Protein AF-A0AAV4RIP7-F1 (afdb_monomer)

Secondary structure (DSSP, 8-state):
--SHHHHHHTTSSSHHHHHHHTTTTS--PPPSSSTT-S--PPPP-PPPPGGGGTTPPPHHHHHHHHHHHHHH---HHHHHHHHHHHTT-HHHHHHHHHHHH-SHHHHHHHHHHHHHHHHHHHHHHHHHHHHT-

Structure (mmCIF, N/CA/C/O backbone):
data_AF-A0AAV4RIP7-F1
#
_entry.id   AF-A0AAV4RIP7-F1
#
loop_
_atom_site.group_PDB
_atom_site.id
_atom_site.type_symbol
_atom_site.label_atom_id
_atom_site.label_alt_id
_atom_site.label_comp_id
_atom_site.label_asym_id
_atom_site.label_entity_id
_atom_site.label_seq_id
_atom_site.pdbx_PDB_ins_code
_atom_site.Cartn_x
_atom_site.Cartn_y
_atom_site.Cartn_z
_atom_site.occupancy
_atom_site.B_iso_or_equiv
_atom_site.auth_seq_id
_atom_site.auth_comp_id
_atom_site.auth_asym_id
_atom_site.auth_atom_id
_atom_site.pdbx_PDB_model_num
ATOM 1 N N . MET A 1 1 ? 17.704 31.500 16.162 1.00 48.81 1 MET A N 1
ATOM 2 C CA . MET A 1 1 ? 16.955 30.679 15.182 1.00 48.81 1 MET A CA 1
ATOM 3 C C . MET A 1 1 ? 17.357 30.952 13.719 1.00 48.81 1 MET A C 1
ATOM 5 O O . MET A 1 1 ? 16.549 30.688 12.844 1.00 48.81 1 MET A O 1
ATOM 9 N N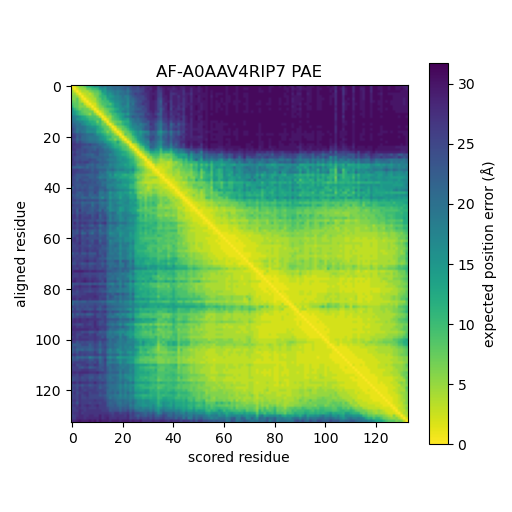 . PHE A 1 2 ? 18.572 31.442 13.405 1.00 42.12 2 PHE A N 1
ATOM 10 C CA . PHE A 1 2 ? 18.804 32.030 12.068 1.00 42.12 2 PHE A CA 1
ATOM 11 C C . PHE A 1 2 ? 20.186 31.817 11.417 1.00 42.12 2 PHE A C 1
ATOM 13 O O . PHE A 1 2 ? 20.537 32.547 10.501 1.00 42.12 2 PHE A O 1
ATOM 20 N N . THR A 1 3 ? 20.972 30.815 11.827 1.00 45.19 3 THR A N 1
ATOM 21 C CA . THR A 1 3 ? 22.328 30.611 11.259 1.00 45.19 3 THR A CA 1
ATOM 22 C C . THR A 1 3 ? 22.616 29.212 10.712 1.00 45.19 3 THR A C 1
ATOM 24 O O . THR A 1 3 ? 23.643 29.017 10.073 1.00 45.19 3 THR A O 1
ATOM 27 N N . PHE A 1 4 ? 21.715 28.234 10.865 1.00 40.59 4 PHE A N 1
ATOM 28 C CA . PHE A 1 4 ? 22.012 26.849 10.455 1.00 40.59 4 PHE A CA 1
ATOM 29 C C . PHE A 1 4 ? 21.519 26.470 9.046 1.00 40.59 4 PHE A C 1
ATOM 31 O O . PHE A 1 4 ? 22.024 25.523 8.449 1.00 40.59 4 PHE A O 1
ATOM 38 N N . VAL A 1 5 ? 20.572 27.226 8.476 1.00 48.50 5 VAL A N 1
ATOM 39 C CA . VAL A 1 5 ? 20.013 26.946 7.137 1.00 48.50 5 VAL A CA 1
ATOM 40 C C . VAL A 1 5 ? 20.955 27.410 6.016 1.00 48.50 5 VAL A C 1
ATOM 42 O O . VAL A 1 5 ? 21.042 26.758 4.978 1.00 48.50 5 VAL A O 1
ATOM 45 N N . VAL A 1 6 ? 21.738 28.471 6.237 1.00 44.03 6 VAL A N 1
ATOM 46 C CA . VAL A 1 6 ? 22.629 29.035 5.203 1.00 44.03 6 VAL A CA 1
ATOM 47 C C . VAL A 1 6 ? 23.863 28.150 4.960 1.00 44.03 6 VAL A C 1
ATOM 49 O O . VAL A 1 6 ? 24.274 27.966 3.817 1.00 44.03 6 VAL A O 1
ATOM 52 N N . VAL A 1 7 ? 24.406 27.497 5.996 1.00 47.44 7 VAL A N 1
ATOM 53 C CA . VAL A 1 7 ? 25.622 26.664 5.859 1.00 47.44 7 VAL A CA 1
ATOM 54 C C . VAL A 1 7 ? 25.344 25.313 5.182 1.00 47.44 7 VAL A C 1
ATOM 56 O O . VAL A 1 7 ? 26.236 24.752 4.546 1.00 47.44 7 VAL A O 1
ATOM 59 N N . MET A 1 8 ? 24.115 24.786 5.258 1.00 39.84 8 MET A N 1
ATOM 60 C CA . MET A 1 8 ? 23.775 23.508 4.616 1.00 39.84 8 MET A CA 1
ATOM 61 C C . MET A 1 8 ? 23.386 23.675 3.140 1.00 39.84 8 MET A C 1
ATOM 63 O O . MET A 1 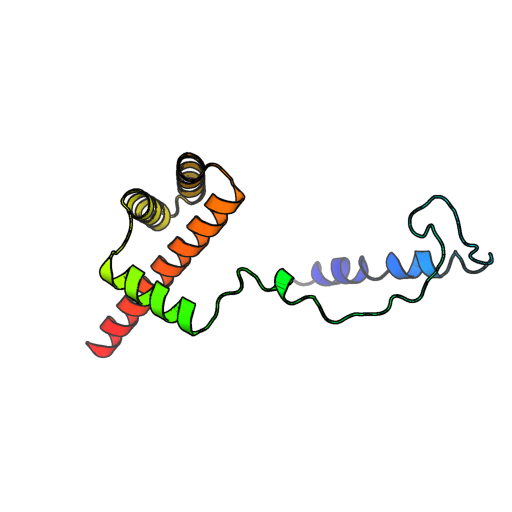8 ? 23.723 22.817 2.328 1.00 39.84 8 MET A O 1
ATOM 67 N N . VAL A 1 9 ? 22.767 24.802 2.766 1.00 42.44 9 VAL A N 1
ATOM 68 C CA . VAL A 1 9 ? 22.434 25.096 1.358 1.00 42.44 9 VAL 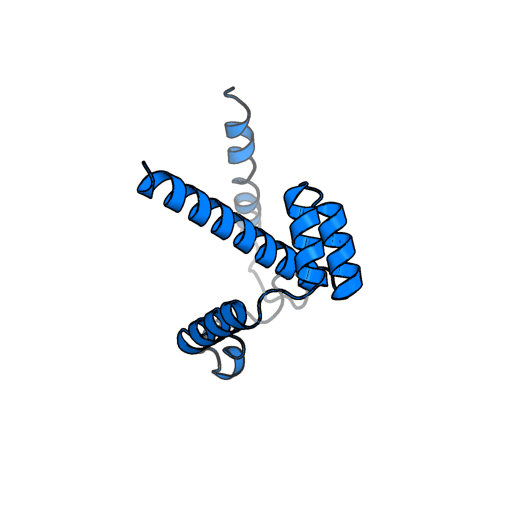A CA 1
ATOM 69 C C . VAL A 1 9 ? 23.674 25.511 0.551 1.00 42.44 9 VAL A C 1
ATOM 71 O O . VAL A 1 9 ? 23.739 25.230 -0.643 1.00 42.44 9 VAL A O 1
ATOM 74 N N . MET A 1 10 ? 24.713 26.065 1.190 1.00 35.09 10 MET A N 1
ATOM 75 C CA . MET A 1 10 ? 25.986 26.371 0.515 1.00 35.09 10 MET A CA 1
ATOM 76 C C . MET A 1 10 ? 26.985 25.204 0.441 1.00 35.09 10 MET A C 1
ATOM 78 O O . MET A 1 10 ? 27.973 25.315 -0.279 1.00 35.09 10 MET A O 1
ATOM 82 N N . ARG A 1 11 ? 26.751 24.070 1.122 1.00 39.06 11 ARG A N 1
ATOM 83 C CA . ARG A 1 11 ? 27.663 22.907 1.055 1.00 39.06 11 ARG A CA 1
ATOM 84 C C . ARG A 1 11 ? 27.307 21.866 -0.006 1.00 39.06 11 ARG A C 1
ATOM 86 O O . ARG A 1 11 ? 28.181 21.111 -0.398 1.00 39.06 11 ARG A O 1
ATOM 93 N N . THR A 1 12 ? 26.082 21.842 -0.534 1.00 38.84 12 THR A N 1
ATOM 94 C CA . THR A 1 12 ? 25.686 20.880 -1.589 1.00 38.84 12 THR A CA 1
ATOM 95 C C . THR A 1 12 ? 25.670 21.461 -3.001 1.00 38.84 12 THR A C 1
ATOM 97 O O . THR A 1 12 ? 25.268 20.768 -3.935 1.00 38.84 12 THR A O 1
ATOM 100 N N . PHE A 1 13 ? 26.083 22.717 -3.174 1.00 39.97 13 PHE A N 1
ATOM 101 C CA . PHE A 1 13 ? 26.164 23.339 -4.497 1.00 39.97 13 PHE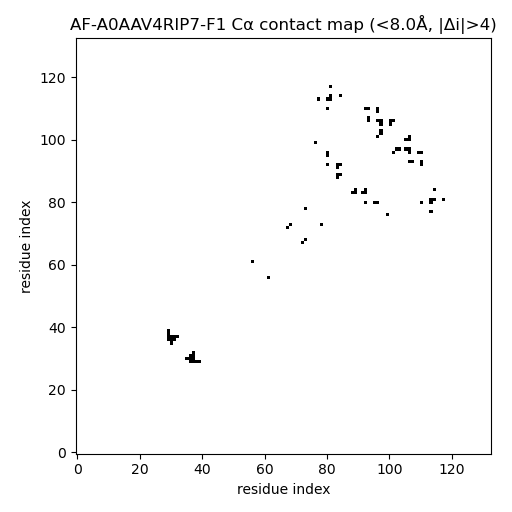 A CA 1
ATOM 102 C C . PHE A 1 13 ? 27.563 23.258 -5.123 1.00 39.97 13 PHE A C 1
ATOM 104 O O . PHE A 1 13 ? 27.688 23.463 -6.325 1.00 39.97 13 PHE A O 1
ATOM 111 N N . ASN A 1 14 ? 28.603 22.917 -4.348 1.00 44.66 14 ASN A N 1
ATOM 112 C CA . ASN A 1 14 ? 29.987 23.051 -4.812 1.00 44.66 14 ASN A CA 1
ATOM 113 C C . ASN A 1 14 ? 30.693 21.732 -5.190 1.00 44.66 14 ASN A C 1
ATOM 115 O O . ASN A 1 14 ? 31.668 21.767 -5.925 1.00 44.66 14 ASN A O 1
ATOM 119 N N . ASP A 1 15 ? 30.186 20.555 -4.809 1.00 41.19 15 ASP A N 1
ATOM 120 C CA . ASP A 1 15 ? 30.885 19.298 -5.151 1.00 41.19 15 ASP A CA 1
ATOM 121 C C . ASP A 1 15 ? 30.597 18.800 -6.578 1.00 41.19 15 ASP A C 1
ATOM 123 O O . ASP A 1 15 ? 31.429 18.129 -7.187 1.00 41.19 15 ASP A O 1
ATOM 127 N N . LYS A 1 16 ? 29.435 19.148 -7.151 1.00 44.53 16 LYS A N 1
ATOM 128 C CA . LYS A 1 16 ? 29.099 18.793 -8.545 1.00 44.53 16 LYS A CA 1
ATOM 129 C C . LYS A 1 16 ? 29.726 19.741 -9.564 1.00 44.53 16 LYS A C 1
ATOM 131 O O . LYS A 1 16 ? 29.962 19.327 -10.687 1.00 44.53 16 LYS A O 1
ATOM 136 N N . GLY A 1 17 ? 30.008 20.983 -9.168 1.00 37.16 17 GLY A N 1
ATOM 137 C CA . GLY A 1 17 ? 30.662 21.962 -10.034 1.00 37.16 17 GLY A CA 1
ATOM 138 C C . GLY A 1 17 ? 32.160 21.711 -10.184 1.00 37.16 17 GLY A C 1
ATOM 139 O O . GLY A 1 17 ? 32.709 21.955 -11.245 1.00 37.16 17 GLY A O 1
ATOM 140 N N . ILE A 1 18 ? 32.833 21.175 -9.161 1.00 41.84 18 ILE A N 1
ATOM 141 C CA . ILE A 1 18 ? 34.298 21.035 -9.189 1.00 41.84 18 ILE A CA 1
ATOM 142 C C . ILE A 1 18 ? 34.756 19.815 -10.012 1.00 41.84 18 ILE A C 1
ATOM 144 O O . ILE A 1 18 ? 35.817 19.872 -10.636 1.00 41.84 18 ILE A O 1
ATOM 148 N N . GLN A 1 19 ? 33.960 18.738 -10.093 1.00 42.53 19 GLN A N 1
ATOM 149 C CA . GLN A 1 19 ? 34.330 17.564 -10.904 1.00 42.53 19 GLN A CA 1
ATOM 150 C C . GLN A 1 19 ? 34.210 17.795 -12.416 1.00 42.53 19 GLN A C 1
ATOM 152 O O . GLN A 1 19 ? 34.943 17.162 -13.172 1.00 42.53 19 GLN A O 1
ATOM 157 N N . ASP A 1 20 ? 33.359 18.723 -12.860 1.00 42.84 20 ASP A N 1
ATOM 158 C CA . ASP A 1 20 ? 33.179 19.005 -14.289 1.00 42.84 20 ASP A CA 1
ATOM 159 C C . ASP A 1 20 ? 34.219 20.005 -14.838 1.00 42.84 20 ASP A C 1
ATOM 161 O O . ASP A 1 20 ? 34.470 20.028 -16.042 1.00 42.84 20 ASP A O 1
ATOM 165 N N . ILE A 1 21 ? 34.877 20.800 -13.978 1.00 42.91 21 ILE A N 1
ATOM 166 C CA . ILE A 1 21 ? 35.819 21.855 -14.409 1.00 42.91 21 ILE A CA 1
ATOM 167 C C . ILE A 1 21 ? 37.275 21.342 -14.482 1.00 42.91 21 ILE A C 1
ATOM 169 O O . ILE A 1 21 ? 38.033 21.767 -15.352 1.00 42.91 21 ILE A O 1
ATOM 173 N N . TYR A 1 22 ? 37.673 20.368 -13.652 1.00 39.81 22 TYR A N 1
ATOM 174 C CA . TYR A 1 22 ? 39.040 19.801 -13.649 1.00 39.81 22 TYR A CA 1
ATOM 175 C C . TYR A 1 22 ? 39.247 18.584 -14.573 1.00 39.81 22 TYR A C 1
ATOM 177 O O . TYR A 1 22 ? 40.306 17.961 -14.551 1.00 39.81 22 TYR A O 1
ATOM 185 N N . VAL A 1 23 ? 38.275 18.260 -15.432 1.00 46.41 23 VAL A N 1
ATOM 186 C CA . VAL A 1 23 ? 38.435 17.283 -16.536 1.00 46.41 23 VAL A CA 1
ATOM 187 C C . VAL A 1 23 ? 38.488 18.012 -17.893 1.00 46.41 23 VAL A C 1
ATOM 189 O O . VAL A 1 23 ? 38.244 17.443 -18.951 1.00 46.41 23 VAL A O 1
ATOM 192 N N . GLY A 1 24 ? 38.838 19.302 -17.873 1.00 46.59 24 GLY A N 1
ATOM 193 C CA . GLY A 1 24 ? 38.928 20.181 -19.042 1.00 46.59 24 GLY A CA 1
ATOM 194 C C . GLY A 1 24 ? 40.235 20.122 -19.846 1.00 46.59 24 GLY A C 1
ATOM 195 O O . GLY A 1 24 ? 40.464 21.019 -20.648 1.00 46.59 24 GLY A O 1
ATOM 196 N N . MET A 1 25 ? 41.109 19.121 -19.661 1.00 46.84 25 MET A N 1
ATOM 197 C CA . MET A 1 25 ? 42.385 19.029 -20.410 1.00 46.84 25 MET A CA 1
ATOM 198 C C . MET A 1 25 ? 42.721 17.630 -20.961 1.00 46.84 25 MET A C 1
ATOM 200 O O . MET A 1 25 ? 43.863 17.373 -21.335 1.00 46.84 25 MET A O 1
ATOM 204 N N . ALA A 1 26 ? 41.746 16.722 -21.082 1.00 53.12 26 ALA A N 1
ATOM 205 C CA . ALA A 1 26 ? 41.942 15.467 -21.812 1.00 53.12 26 ALA A CA 1
ATOM 206 C C . ALA A 1 26 ? 40.688 15.067 -22.597 1.00 53.12 26 ALA A C 1
ATOM 208 O O . ALA A 1 26 ? 39.578 15.073 -22.068 1.00 53.12 26 ALA A O 1
ATOM 209 N N . VAL A 1 27 ? 40.874 14.677 -23.863 1.00 60.53 27 VAL A N 1
ATOM 210 C CA . VAL A 1 27 ? 39.819 14.092 -24.701 1.00 60.53 27 VAL A CA 1
ATOM 211 C C . VAL A 1 27 ? 39.231 12.889 -23.964 1.00 60.53 27 VAL A C 1
ATOM 213 O O . VAL A 1 27 ? 39.922 11.891 -23.756 1.00 60.53 27 VAL A O 1
ATOM 216 N N . TYR A 1 28 ? 37.962 12.973 -23.563 1.00 62.88 28 TYR A N 1
ATOM 217 C CA . TYR A 1 28 ? 37.263 11.862 -22.928 1.00 62.88 28 TYR A CA 1
ATOM 218 C C . TYR A 1 28 ? 37.111 10.722 -23.946 1.00 62.88 28 TYR A C 1
ATOM 220 O O . TYR A 1 28 ? 36.211 10.745 -24.788 1.00 62.88 28 TYR A O 1
ATOM 228 N N . LYS A 1 29 ? 38.005 9.732 -23.885 1.00 66.56 29 LYS A N 1
ATOM 229 C CA . LYS A 1 29 ? 37.943 8.523 -24.714 1.00 66.56 29 LYS A CA 1
ATOM 230 C C . LYS A 1 29 ? 37.012 7.490 -24.087 1.00 66.56 29 LYS A C 1
ATOM 232 O O . LYS A 1 29 ? 36.764 7.500 -22.883 1.00 66.56 29 LYS A O 1
ATOM 237 N N . GLU A 1 30 ? 36.478 6.599 -24.913 1.00 75.81 30 GLU A N 1
ATOM 238 C CA . GLU A 1 30 ? 35.706 5.459 -24.427 1.00 75.81 30 GLU A CA 1
ATOM 239 C C . GLU A 1 30 ? 36.632 4.528 -23.645 1.00 75.81 30 GLU A C 1
ATOM 241 O O . GLU A 1 30 ? 37.616 4.014 -24.172 1.00 75.81 30 GLU A O 1
ATOM 246 N N . ILE A 1 31 ? 36.341 4.365 -22.359 1.00 82.56 31 ILE A N 1
ATOM 247 C CA . ILE A 1 31 ? 37.132 3.551 -21.438 1.00 82.56 31 ILE A CA 1
ATOM 248 C C . ILE A 1 31 ? 36.432 2.211 -21.205 1.00 82.56 31 ILE A C 1
ATOM 250 O O . ILE A 1 31 ? 35.209 2.148 -21.071 1.00 82.56 31 ILE A O 1
ATOM 254 N N . CYS A 1 32 ? 37.196 1.120 -21.135 1.00 76.12 32 CYS A N 1
ATOM 255 C CA . CYS A 1 32 ? 36.649 -0.219 -20.877 1.00 76.12 32 CYS A CA 1
ATOM 256 C C . CYS A 1 32 ? 36.289 -0.438 -19.395 1.00 76.12 32 CYS A C 1
ATOM 258 O O . CYS A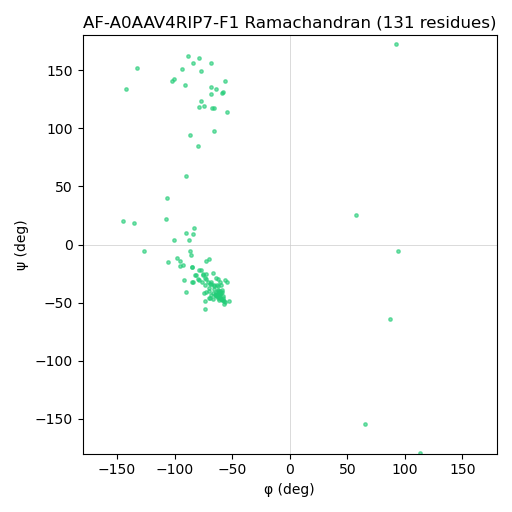 1 32 ? 35.463 -1.289 -19.063 1.00 76.12 32 CYS A O 1
ATOM 260 N N . VAL A 1 33 ? 36.882 0.344 -18.488 1.00 83.50 33 VAL A N 1
ATOM 261 C CA . VAL A 1 33 ? 36.720 0.243 -17.0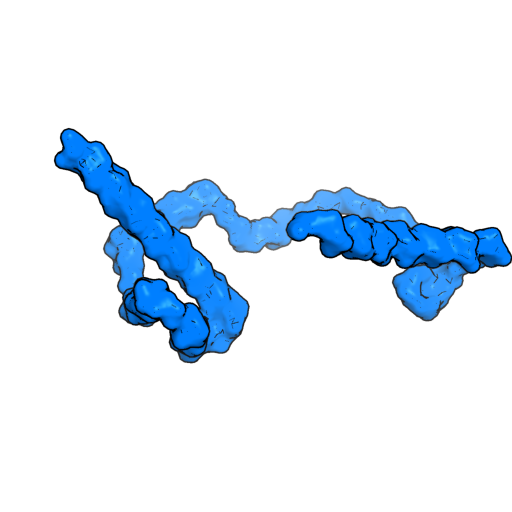29 1.00 83.50 33 VAL A CA 1
ATOM 262 C C . VAL A 1 33 ? 36.457 1.624 -16.417 1.00 83.50 33 VAL A C 1
ATOM 264 O O . VAL A 1 33 ? 36.863 2.630 -16.983 1.00 83.50 33 VAL A O 1
ATOM 267 N N . GLY A 1 34 ? 35.749 1.685 -15.282 1.00 85.31 34 GLY A N 1
ATOM 268 C CA . GLY A 1 34 ? 35.315 2.938 -14.639 1.00 85.31 34 GLY A CA 1
ATOM 269 C C . GLY A 1 34 ? 33.795 3.158 -14.653 1.00 85.31 34 GLY A C 1
ATOM 270 O O . GLY A 1 34 ? 33.037 2.310 -15.122 1.00 85.31 34 GLY A O 1
ATOM 271 N N . LEU A 1 35 ? 33.332 4.281 -14.093 1.00 85.50 35 LEU A N 1
ATOM 272 C CA . LEU A 1 35 ? 31.897 4.588 -13.942 1.00 85.50 35 LEU A CA 1
ATOM 273 C C . LEU A 1 35 ? 31.211 4.894 -15.281 1.00 85.50 35 LEU A C 1
ATOM 275 O O . LEU A 1 35 ? 30.079 4.479 -15.515 1.00 85.50 35 LEU A O 1
ATOM 279 N N . HIS A 1 36 ? 31.914 5.585 -16.171 1.00 82.81 36 HIS A N 1
ATOM 280 C CA . HIS A 1 36 ? 31.421 6.018 -17.480 1.00 82.81 36 HIS A CA 1
ATOM 281 C C . HIS A 1 36 ? 32.046 5.187 -18.611 1.00 82.81 36 HIS A C 1
ATOM 283 O O . HIS A 1 36 ? 32.437 5.694 -19.658 1.00 82.81 36 HIS A O 1
ATOM 289 N N . LYS A 1 37 ? 32.164 3.884 -18.357 1.00 84.75 37 LYS A N 1
ATOM 290 C CA . LYS A 1 37 ? 32.723 2.917 -19.296 1.00 84.75 37 LYS A CA 1
ATOM 291 C C . LYS A 1 37 ? 31.740 2.508 -20.389 1.00 84.75 37 LYS A C 1
ATOM 293 O O . LYS A 1 37 ? 30.523 2.568 -20.206 1.00 84.75 37 LYS A O 1
ATOM 298 N N . GLY A 1 38 ? 32.300 1.975 -21.467 1.00 86.50 38 GLY A N 1
ATOM 299 C CA . GLY A 1 38 ? 31.565 1.453 -22.613 1.00 86.50 38 GLY A CA 1
ATOM 300 C C . GLY A 1 38 ? 31.355 2.482 -23.720 1.00 86.50 38 GLY A C 1
ATOM 301 O O . GLY A 1 38 ? 31.660 3.665 -23.572 1.00 86.50 38 GLY A O 1
ATOM 302 N N . HIS A 1 39 ? 30.828 1.991 -24.840 1.00 87.19 39 HIS A N 1
ATOM 303 C CA . HIS A 1 39 ? 30.565 2.797 -26.025 1.00 87.19 39 HIS A CA 1
ATOM 304 C C . HIS A 1 39 ? 29.429 3.792 -25.764 1.00 87.19 39 HIS A C 1
ATOM 306 O O . HIS A 1 39 ? 28.355 3.421 -25.268 1.00 87.19 39 HIS A O 1
ATOM 312 N N . LYS A 1 40 ? 29.657 5.067 -26.082 1.00 82.00 40 LYS A N 1
ATOM 313 C CA . LYS A 1 40 ? 28.694 6.139 -25.815 1.00 82.00 40 LYS A CA 1
ATOM 314 C C . LYS A 1 40 ? 27.595 6.152 -26.874 1.00 82.00 40 LYS A C 1
ATOM 316 O O . LYS A 1 40 ? 27.626 6.927 -27.821 1.00 82.00 40 LYS A O 1
ATOM 321 N N . VAL A 1 41 ? 26.575 5.323 -26.671 1.00 87.38 41 VAL A N 1
ATOM 322 C CA . VAL A 1 41 ? 25.385 5.283 -27.535 1.00 87.38 41 VAL A CA 1
ATOM 323 C C . VAL A 1 41 ? 24.293 6.225 -27.019 1.00 87.38 41 VAL A C 1
ATOM 325 O O . VAL A 1 41 ? 23.986 6.250 -25.822 1.00 87.38 41 VAL A O 1
ATOM 328 N N . THR A 1 42 ? 23.645 6.961 -27.927 1.00 89.56 42 THR A N 1
ATOM 329 C CA . THR A 1 42 ? 22.423 7.721 -27.631 1.00 89.56 42 THR A CA 1
ATOM 330 C C . THR A 1 42 ? 21.271 6.755 -27.330 1.00 89.56 42 THR A C 1
ATOM 332 O O . THR A 1 42 ? 20.874 5.925 -28.148 1.00 89.56 42 THR A O 1
ATOM 335 N N . LYS A 1 43 ? 20.723 6.805 -26.111 1.00 89.06 43 LYS A N 1
ATOM 336 C CA . LYS A 1 43 ? 19.654 5.878 -25.706 1.00 89.06 43 LYS A CA 1
ATOM 337 C C . LYS A 1 43 ? 18.328 6.261 -26.364 1.00 89.06 43 LYS A C 1
ATOM 339 O O . LYS A 1 43 ? 17.782 7.321 -26.075 1.00 89.06 43 LYS A O 1
ATOM 344 N N . ASN A 1 44 ? 17.764 5.357 -27.163 1.00 90.25 44 ASN A N 1
ATOM 345 C CA . ASN A 1 44 ? 16.403 5.494 -27.679 1.00 90.25 44 ASN A CA 1
ATOM 346 C C . ASN A 1 44 ? 15.366 5.140 -26.593 1.00 90.25 44 ASN A C 1
ATOM 348 O O . ASN A 1 44 ? 15.377 4.032 -26.045 1.00 90.25 44 ASN A O 1
ATOM 352 N N . VAL A 1 45 ? 14.449 6.061 -26.281 1.00 88.06 45 VAL A N 1
ATOM 353 C CA . VAL A 1 45 ? 13.393 5.841 -25.282 1.00 88.06 45 VAL A CA 1
ATOM 354 C C . VAL A 1 45 ? 12.185 5.179 -25.941 1.00 88.06 45 VAL A C 1
ATOM 356 O O . VAL A 1 45 ? 11.290 5.829 -26.473 1.00 88.06 45 VAL A O 1
ATOM 359 N N . GLN A 1 46 ? 12.139 3.850 -25.877 1.00 89.31 46 GLN A N 1
ATOM 360 C CA . GLN A 1 46 ? 11.006 3.080 -26.384 1.00 89.31 46 GLN A CA 1
ATOM 361 C C . GLN A 1 46 ? 9.798 3.118 -25.437 1.00 89.31 46 GLN A C 1
ATOM 363 O O . GLN A 1 46 ? 9.932 3.140 -24.208 1.00 89.31 46 GLN A O 1
ATOM 368 N N . LYS A 1 47 ? 8.590 3.023 -26.009 1.00 90.75 47 LYS A N 1
ATOM 369 C CA . LYS A 1 47 ? 7.350 2.868 -25.237 1.00 90.75 47 LYS A CA 1
ATOM 370 C C . LYS A 1 47 ? 7.427 1.602 -24.365 1.00 90.75 47 LYS A C 1
ATOM 372 O O . LYS A 1 47 ? 7.731 0.522 -24.874 1.00 90.75 47 LYS A O 1
ATOM 377 N N . PRO A 1 48 ? 7.103 1.677 -23.059 1.00 91.25 48 PRO A N 1
ATOM 378 C CA . PRO A 1 48 ? 7.169 0.515 -22.185 1.00 91.25 48 PRO A CA 1
ATOM 379 C C . PRO A 1 48 ? 6.167 -0.557 -22.620 1.00 91.25 48 PRO A C 1
ATOM 381 O O . PRO A 1 48 ? 4.984 -0.278 -22.849 1.00 91.25 48 PRO A O 1
ATOM 384 N N . ARG A 1 49 ? 6.649 -1.803 -22.677 1.00 92.94 49 ARG A N 1
ATOM 385 C CA . ARG A 1 49 ? 5.849 -2.975 -23.052 1.00 92.94 49 ARG A CA 1
ATOM 386 C C . ARG A 1 49 ? 4.614 -3.110 -22.145 1.00 92.94 49 ARG A C 1
ATOM 388 O O . ARG A 1 49 ? 4.746 -2.929 -20.929 1.00 92.94 49 ARG A O 1
ATOM 395 N N . PRO A 1 50 ? 3.437 -3.488 -22.682 1.00 92.94 50 PRO A N 1
ATOM 396 C CA . PRO A 1 50 ? 2.221 -3.673 -21.886 1.00 92.94 50 PRO A CA 1
ATOM 397 C C . PRO A 1 50 ? 2.381 -4.639 -20.702 1.00 92.94 50 PRO A C 1
ATOM 399 O O . PRO A 1 50 ? 1.799 -4.400 -19.647 1.00 92.94 50 PRO A O 1
ATOM 402 N N . SER A 1 51 ? 3.235 -5.664 -20.821 1.00 93.19 51 SER A N 1
ATOM 403 C CA . SER A 1 51 ? 3.535 -6.622 -19.743 1.00 93.19 51 SER A CA 1
ATOM 404 C C . SER A 1 51 ? 4.045 -5.962 -18.455 1.00 93.19 51 SER A C 1
ATOM 406 O O . SER A 1 51 ? 3.738 -6.435 -17.362 1.00 93.19 51 SER A O 1
ATOM 408 N N . ARG A 1 52 ? 4.742 -4.819 -18.554 1.00 91.25 52 ARG A N 1
ATOM 409 C CA . ARG A 1 52 ? 5.233 -4.051 -17.395 1.00 91.25 52 ARG A CA 1
ATOM 410 C C . ARG A 1 52 ? 4.117 -3.360 -16.601 1.00 91.25 52 ARG A C 1
ATOM 412 O O . ARG A 1 52 ? 4.370 -2.883 -15.502 1.00 91.25 52 ARG A O 1
ATOM 419 N N . ARG A 1 53 ? 2.888 -3.284 -17.132 1.00 89.44 53 ARG A N 1
ATOM 420 C CA . ARG A 1 53 ? 1.733 -2.666 -16.449 1.00 89.44 53 ARG A CA 1
ATOM 421 C C . ARG A 1 53 ? 0.984 -3.632 -15.526 1.00 89.44 53 ARG A C 1
ATOM 423 O O . ARG A 1 53 ? 0.062 -3.201 -14.829 1.00 89.44 53 ARG A O 1
ATOM 430 N N . LYS A 1 54 ? 1.348 -4.920 -15.514 1.00 92.00 54 LYS A N 1
ATOM 431 C CA . LYS A 1 54 ? 0.716 -5.926 -14.652 1.00 92.00 54 LYS A CA 1
ATOM 432 C C . LYS A 1 54 ? 0.863 -5.523 -13.179 1.00 92.00 54 LYS A C 1
ATOM 434 O O . LYS A 1 54 ? 1.950 -5.178 -12.730 1.00 92.00 54 LYS A O 1
ATOM 439 N N . GLY A 1 55 ? -0.242 -5.556 -12.433 1.00 89.81 55 GLY A N 1
ATOM 440 C CA . GLY A 1 55 ? -0.285 -5.181 -11.012 1.00 89.81 55 GLY A CA 1
ATOM 441 C C . GLY A 1 55 ? -0.667 -3.724 -10.730 1.00 89.81 55 GLY A C 1
ATOM 442 O O . GLY A 1 55 ? -0.874 -3.376 -9.568 1.00 89.81 55 GLY A O 1
ATOM 443 N N . LYS A 1 56 ? -0.828 -2.874 -11.757 1.00 91.88 56 LYS A N 1
ATOM 444 C CA . LYS A 1 56 ? -1.376 -1.523 -11.571 1.00 91.88 56 LYS A CA 1
ATOM 445 C C . LYS A 1 56 ? -2.853 -1.598 -11.178 1.00 91.88 56 LYS A C 1
ATOM 447 O O . LYS A 1 56 ? -3.637 -2.344 -11.760 1.00 91.88 56 LYS A O 1
ATOM 452 N N . LEU A 1 57 ? -3.235 -0.798 -10.189 1.00 92.75 57 LEU A 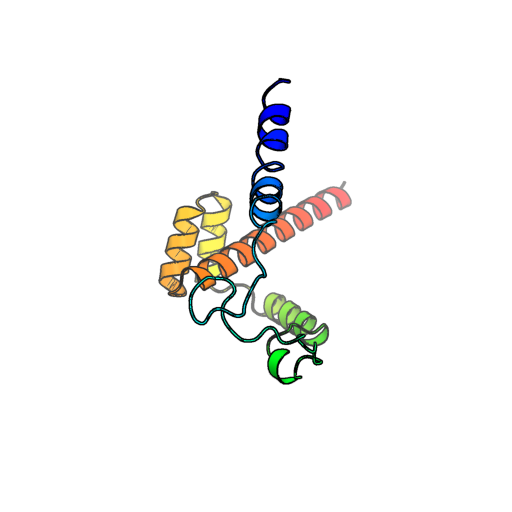N 1
ATOM 453 C CA . LEU A 1 57 ? -4.600 -0.745 -9.684 1.00 92.75 57 LEU A CA 1
ATOM 454 C C . LEU A 1 57 ? -5.482 0.100 -10.620 1.00 92.75 57 LEU A C 1
ATOM 456 O O . LEU A 1 57 ? -5.215 1.283 -10.827 1.00 92.75 57 LEU A O 1
ATOM 460 N N . THR A 1 58 ? -6.509 -0.520 -11.207 1.00 95.12 58 THR A N 1
ATOM 461 C CA . THR A 1 58 ? -7.512 0.137 -12.066 1.00 95.12 58 THR A CA 1
ATOM 462 C C . THR A 1 58 ? -8.684 0.668 -11.232 1.00 95.12 58 THR A C 1
ATOM 464 O O . THR A 1 58 ? -8.868 0.239 -10.093 1.00 95.12 58 THR A O 1
ATOM 467 N N . LYS A 1 59 ? -9.491 1.591 -11.783 1.00 95.12 59 LYS A N 1
ATOM 468 C CA . LYS A 1 59 ? -10.672 2.154 -11.092 1.00 95.12 59 LYS A CA 1
ATOM 469 C C . LYS A 1 59 ? -11.665 1.055 -10.686 1.00 95.12 59 LYS A C 1
ATOM 471 O O . LYS A 1 59 ? -12.036 0.967 -9.523 1.00 95.12 59 LYS A O 1
ATOM 476 N N . HIS A 1 60 ? -11.979 0.155 -11.618 1.00 94.81 60 HIS A N 1
ATOM 477 C CA . HIS A 1 60 ? -12.869 -0.984 -11.385 1.00 94.81 60 HIS A CA 1
ATOM 478 C C . HIS A 1 60 ? -12.351 -1.925 -10.282 1.00 94.81 60 HIS A C 1
ATOM 480 O O . HIS A 1 60 ? -13.069 -2.260 -9.347 1.00 94.81 60 HIS A O 1
ATOM 486 N N . ALA A 1 61 ? -11.062 -2.286 -10.320 1.00 94.00 61 ALA A N 1
ATOM 487 C CA . ALA A 1 61 ? -10.468 -3.153 -9.301 1.00 94.00 61 ALA A CA 1
ATOM 488 C C . ALA A 1 61 ? -10.256 -2.458 -7.945 1.00 94.00 61 ALA A C 1
ATOM 490 O O . ALA A 1 61 ? -9.941 -3.133 -6.966 1.00 94.00 61 ALA A O 1
ATOM 491 N N . ARG A 1 62 ? -10.340 -1.123 -7.874 1.00 94.00 62 ARG A N 1
ATOM 492 C CA . ARG A 1 62 ? -10.401 -0.398 -6.599 1.00 94.00 62 ARG A CA 1
ATOM 493 C C . ARG A 1 62 ? -11.778 -0.575 -5.976 1.00 94.00 62 ARG A C 1
ATOM 495 O O . ARG A 1 62 ? -11.866 -1.124 -4.890 1.00 94.00 62 ARG A O 1
ATOM 502 N N . PHE A 1 63 ? -12.809 -0.217 -6.738 1.00 95.12 63 PHE A N 1
ATOM 503 C CA . PHE A 1 63 ? -14.206 -0.259 -6.320 1.00 95.12 63 PHE A CA 1
ATOM 504 C C . PHE A 1 63 ? -14.606 -1.635 -5.774 1.00 95.12 63 PHE A C 1
ATOM 506 O O . PHE A 1 63 ? -15.087 -1.737 -4.653 1.00 95.12 63 PHE A O 1
ATOM 513 N N . ILE A 1 64 ? -14.276 -2.711 -6.499 1.00 95.19 64 ILE A N 1
ATOM 514 C CA . ILE A 1 64 ? -14.556 -4.079 -6.034 1.00 95.19 64 ILE A CA 1
ATOM 515 C C . ILE A 1 64 ? -13.838 -4.390 -4.712 1.00 95.19 64 ILE A C 1
ATOM 517 O O . ILE A 1 64 ? -14.415 -5.006 -3.822 1.00 95.19 64 ILE A O 1
ATOM 521 N N . ARG A 1 65 ? -12.568 -3.988 -4.562 1.00 93.88 65 ARG A N 1
ATOM 522 C CA . ARG A 1 65 ? -11.803 -4.265 -3.334 1.00 93.88 65 ARG A CA 1
ATOM 523 C C . ARG A 1 65 ? -12.331 -3.492 -2.131 1.00 93.88 65 ARG A C 1
ATOM 525 O O . ARG A 1 65 ? -12.222 -4.012 -1.024 1.00 93.88 65 ARG A O 1
ATOM 532 N N . ASP A 1 66 ? -12.853 -2.290 -2.345 1.00 92.31 66 ASP A N 1
ATOM 533 C CA . ASP A 1 66 ? -13.442 -1.473 -1.286 1.00 92.31 66 ASP A CA 1
ATOM 534 C C . ASP A 1 66 ? -14.752 -2.118 -0.798 1.00 92.31 66 ASP A C 1
ATOM 536 O O . ASP A 1 66 ? -14.873 -2.379 0.397 1.00 92.31 66 ASP A O 1
ATOM 540 N N . ILE A 1 67 ? -15.625 -2.560 -1.716 1.00 94.81 67 ILE A N 1
ATOM 541 C CA . ILE A 1 67 ? -16.852 -3.313 -1.384 1.00 94.81 67 ILE A CA 1
ATOM 542 C C . ILE A 1 67 ? -16.536 -4.588 -0.594 1.00 94.81 67 ILE A C 1
ATOM 544 O O . ILE A 1 67 ? -17.122 -4.842 0.456 1.00 94.81 67 ILE A O 1
ATOM 548 N N . VAL A 1 68 ? -15.578 -5.401 -1.056 1.00 94.50 68 VAL A N 1
ATOM 549 C CA . VAL A 1 68 ? -15.230 -6.650 -0.352 1.00 94.50 68 VAL A CA 1
ATOM 550 C C . VAL A 1 68 ? -14.701 -6.366 1.059 1.00 94.50 68 VAL A C 1
ATOM 552 O O . VAL A 1 68 ? -14.976 -7.130 1.982 1.00 94.50 68 VAL A O 1
ATOM 555 N N . ARG A 1 69 ? -13.961 -5.267 1.260 1.00 92.50 69 ARG A N 1
ATOM 556 C CA . ARG A 1 69 ? -13.469 -4.878 2.592 1.00 92.50 69 ARG A CA 1
ATOM 557 C C . ARG A 1 69 ? -14.595 -4.438 3.527 1.00 92.50 69 ARG A C 1
ATOM 559 O O . ARG A 1 69 ? -14.489 -4.699 4.723 1.00 92.50 69 ARG A O 1
ATOM 566 N N . GLU A 1 70 ? -15.641 -3.805 3.008 1.00 90.19 70 GLU A N 1
ATOM 567 C CA . GLU A 1 70 ? -16.829 -3.435 3.786 1.00 90.19 70 GLU A CA 1
ATOM 568 C C . GLU A 1 70 ? -17.633 -4.669 4.212 1.00 90.19 70 GLU A C 1
ATOM 570 O O . GLU A 1 70 ? -17.997 -4.782 5.379 1.00 90.19 70 GLU A O 1
ATOM 575 N N . VAL A 1 71 ? -17.828 -5.633 3.304 1.00 95.25 71 VAL A N 1
ATOM 576 C CA . VAL A 1 71 ? -18.617 -6.849 3.570 1.00 95.25 71 VAL A CA 1
ATOM 577 C C . VAL A 1 71 ? -17.876 -7.837 4.477 1.00 95.25 71 VAL A C 1
ATOM 579 O O . VAL A 1 71 ? -18.440 -8.339 5.446 1.00 95.25 71 VAL A O 1
ATOM 582 N N . CYS A 1 72 ? -16.609 -8.143 4.181 1.00 91.81 72 CYS A N 1
ATOM 583 C CA . CYS A 1 72 ? -15.856 -9.170 4.910 1.00 91.81 72 CYS A CA 1
ATOM 584 C C . CYS A 1 72 ? -15.184 -8.646 6.192 1.00 91.81 72 CYS A C 1
ATOM 586 O O . CYS A 1 72 ? -14.807 -9.434 7.062 1.00 91.81 72 CYS A O 1
ATOM 588 N N . GLY A 1 73 ? -14.993 -7.329 6.312 1.00 90.38 73 GLY A N 1
ATOM 589 C CA . GLY A 1 73 ? -14.308 -6.708 7.443 1.00 90.38 73 GLY A CA 1
ATOM 590 C C . GLY A 1 73 ? -12.818 -7.071 7.556 1.00 90.38 73 GLY A C 1
ATOM 591 O O . GLY A 1 73 ? -12.138 -7.367 6.573 1.00 90.38 73 GLY A O 1
ATOM 592 N N . PHE A 1 74 ? -12.286 -7.005 8.784 1.00 91.94 74 PHE A N 1
ATOM 593 C CA . PHE A 1 74 ? -10.864 -7.241 9.081 1.00 91.94 74 PHE A CA 1
ATOM 594 C C . PHE A 1 74 ? -10.587 -8.638 9.630 1.00 91.94 74 PHE A C 1
ATOM 596 O O . PHE A 1 74 ? -11.303 -9.138 10.503 1.00 91.94 74 PHE A O 1
ATOM 603 N N . ALA A 1 75 ? -9.454 -9.209 9.221 1.00 92.00 75 ALA A N 1
ATOM 604 C CA . ALA A 1 75 ? -8.960 -10.467 9.768 1.00 92.00 75 ALA A CA 1
ATOM 605 C C . ALA A 1 75 ? -8.499 -10.315 11.239 1.00 92.00 75 ALA A C 1
ATOM 607 O O . ALA A 1 75 ? -8.092 -9.226 11.660 1.00 92.00 75 ALA A O 1
ATOM 608 N N . PRO A 1 76 ? -8.470 -11.398 12.044 1.00 93.38 76 PRO A N 1
ATOM 609 C CA . PRO A 1 76 ? -8.134 -11.316 13.472 1.00 93.38 76 PRO A CA 1
ATOM 610 C C . PRO A 1 76 ? -6.725 -10.761 13.746 1.00 93.38 76 PRO A C 1
ATOM 612 O O . PRO A 1 76 ? -6.509 -10.043 14.722 1.00 93.38 76 PRO A O 1
ATOM 615 N N . TYR A 1 77 ? -5.751 -11.019 12.865 1.00 93.81 77 TYR A N 1
ATOM 616 C CA . TYR A 1 77 ? -4.410 -10.438 12.998 1.00 93.81 77 TYR A CA 1
ATOM 617 C C . TYR A 1 77 ? -4.382 -8.934 12.669 1.00 93.81 77 TYR A C 1
ATOM 619 O O . TYR A 1 77 ? -3.565 -8.196 13.226 1.00 93.81 77 TYR A O 1
ATOM 627 N N . GLU A 1 78 ? -5.267 -8.465 11.786 1.00 91.06 78 GLU A N 1
ATOM 628 C CA . GLU A 1 78 ? -5.390 -7.049 11.425 1.00 91.06 78 GLU A CA 1
ATOM 629 C C . GLU A 1 78 ? -6.033 -6.266 12.569 1.00 91.06 78 GLU A C 1
ATOM 631 O O . GLU A 1 78 ? -5.518 -5.209 12.929 1.00 91.06 78 GLU A O 1
ATOM 636 N N . LYS A 1 79 ? -7.055 -6.839 13.222 1.00 92.31 79 LYS A N 1
ATOM 637 C CA . LYS A 1 79 ? -7.678 -6.285 14.438 1.00 92.31 79 LYS A CA 1
ATOM 638 C C . LYS A 1 79 ? -6.657 -6.094 15.564 1.00 92.31 79 LYS A C 1
ATOM 640 O O . LYS A 1 79 ? -6.468 -4.975 16.035 1.00 92.31 79 LYS A O 1
ATOM 645 N N . ARG A 1 80 ? -5.875 -7.133 15.889 1.00 93.06 80 ARG A N 1
ATOM 646 C CA . ARG A 1 80 ? -4.802 -7.037 16.900 1.00 93.06 80 ARG A CA 1
ATOM 647 C C . ARG A 1 80 ? -3.733 -6.000 16.547 1.00 93.06 80 ARG A C 1
ATOM 649 O O . ARG A 1 80 ? -3.160 -5.350 17.417 1.00 93.06 80 ARG A O 1
ATOM 656 N N . THR A 1 81 ? -3.419 -5.847 15.262 1.00 93.31 81 THR A N 1
ATOM 657 C CA . THR A 1 81 ? -2.460 -4.824 14.820 1.00 93.31 81 THR A CA 1
ATOM 658 C C . THR A 1 81 ? -3.050 -3.423 14.976 1.00 93.31 81 THR A C 1
ATOM 660 O O . THR A 1 81 ? -2.351 -2.519 15.423 1.00 93.31 81 THR A O 1
ATOM 663 N N . MET A 1 82 ? -4.335 -3.250 14.667 1.00 93.25 82 MET A N 1
ATOM 664 C CA . MET A 1 82 ? -5.060 -1.995 14.843 1.00 93.25 82 MET A CA 1
ATOM 665 C C . MET A 1 82 ? -5.110 -1.568 16.318 1.00 93.25 82 MET A C 1
ATOM 667 O O . MET A 1 82 ? -4.870 -0.403 16.618 1.00 93.25 82 MET A O 1
ATOM 671 N N . GLU A 1 83 ? -5.317 -2.505 17.246 1.00 92.81 83 GLU A N 1
ATOM 672 C CA . GLU A 1 83 ? -5.219 -2.262 18.694 1.00 92.81 83 GLU A CA 1
ATOM 673 C C . GLU A 1 83 ? -3.826 -1.757 19.097 1.00 92.81 83 GLU A C 1
ATOM 675 O O . GLU A 1 83 ? -3.699 -0.744 19.781 1.00 92.81 83 GLU A O 1
ATOM 680 N N . LEU A 1 84 ? -2.761 -2.412 18.621 1.00 92.94 84 LEU A N 1
ATOM 681 C CA . LEU A 1 84 ? -1.386 -1.984 18.904 1.00 92.94 84 LEU A CA 1
ATOM 682 C C . LEU A 1 84 ? -1.072 -0.590 18.338 1.00 92.94 84 LEU A C 1
ATOM 684 O O . LEU A 1 84 ? -0.321 0.159 18.967 1.00 92.94 84 LEU A O 1
ATOM 688 N N . LEU A 1 85 ? -1.639 -0.247 17.177 1.00 92.50 85 LEU A N 1
ATOM 689 C CA . LEU A 1 85 ? -1.499 1.072 16.554 1.00 92.50 85 LEU A CA 1
ATOM 690 C C . LEU A 1 85 ? -2.317 2.154 17.276 1.00 92.50 85 LEU A C 1
ATOM 692 O O . LEU A 1 85 ? -1.891 3.303 17.307 1.00 92.50 85 LEU A O 1
ATOM 696 N N . ARG A 1 86 ? -3.443 1.812 17.918 1.00 90.50 86 ARG A N 1
ATOM 697 C CA . ARG A 1 86 ? -4.202 2.756 18.763 1.00 90.50 86 ARG A CA 1
ATOM 698 C C . ARG A 1 86 ? -3.422 3.184 20.004 1.00 90.50 86 ARG A C 1
ATOM 700 O O . ARG A 1 86 ? -3.500 4.341 20.390 1.00 90.50 86 ARG A O 1
ATOM 707 N N . VAL A 1 87 ? -2.643 2.268 20.581 1.00 92.88 87 VAL A N 1
ATOM 708 C CA . VAL A 1 87 ? -1.752 2.529 21.729 1.00 92.88 87 VAL A CA 1
ATOM 709 C C . VAL A 1 87 ? -0.394 3.106 21.275 1.00 92.88 87 VAL A C 1
ATOM 711 O O . VAL A 1 87 ? 0.544 3.190 22.062 1.00 92.88 87 VAL A O 1
ATOM 714 N N . SER A 1 88 ? -0.242 3.464 19.993 1.00 89.50 88 SER A N 1
ATOM 715 C CA . SER A 1 88 ? 0.988 4.037 19.416 1.00 89.50 88 SER A CA 1
ATOM 716 C C . SER A 1 88 ? 2.243 3.158 19.584 1.00 89.50 88 SER A C 1
ATOM 718 O O . SER A 1 88 ? 3.375 3.639 19.583 1.00 89.50 88 SER A O 1
ATOM 720 N N . LYS A 1 89 ? 2.083 1.830 19.717 1.00 93.31 89 LYS A N 1
ATOM 721 C CA . LYS A 1 89 ? 3.197 0.868 19.855 1.00 93.31 89 LYS A CA 1
ATOM 722 C C . LYS A 1 89 ? 3.667 0.356 18.487 1.00 93.31 89 LYS A C 1
ATOM 724 O O . LYS A 1 89 ? 3.692 -0.853 18.235 1.00 93.31 89 LYS A O 1
ATOM 729 N N . ASP A 1 90 ? 4.107 1.258 17.609 1.00 90.50 90 ASP A N 1
ATOM 730 C CA . ASP A 1 90 ? 4.416 0.964 16.197 1.00 90.50 90 ASP A CA 1
ATOM 731 C C . ASP A 1 90 ? 5.493 -0.107 15.995 1.00 90.50 90 ASP A C 1
ATOM 733 O O . ASP A 1 90 ? 5.371 -0.983 15.134 1.00 90.50 90 ASP A O 1
ATOM 737 N N . LYS A 1 91 ? 6.554 -0.084 16.812 1.00 93.06 91 LYS A N 1
ATOM 738 C CA . LYS A 1 91 ? 7.647 -1.069 16.732 1.00 93.06 91 LYS A CA 1
ATOM 739 C C . LYS A 1 91 ? 7.160 -2.476 17.091 1.00 93.06 91 LYS A C 1
ATOM 741 O O . LYS A 1 91 ? 7.603 -3.458 16.492 1.00 93.06 91 LYS A O 1
ATOM 746 N N . ARG A 1 92 ? 6.218 -2.587 18.037 1.00 93.19 92 ARG A N 1
ATOM 747 C CA . ARG A 1 92 ? 5.594 -3.862 18.425 1.00 93.19 92 ARG A CA 1
ATOM 748 C C . ARG A 1 92 ? 4.607 -4.336 17.359 1.00 93.19 92 ARG A C 1
ATOM 750 O O . ARG A 1 92 ? 4.638 -5.516 17.013 1.00 93.19 92 ARG A O 1
ATOM 757 N N . ALA A 1 93 ? 3.806 -3.429 16.795 1.00 93.94 93 ALA A N 1
ATOM 758 C CA . ALA A 1 93 ? 2.915 -3.719 15.671 1.00 93.94 93 ALA A CA 1
ATOM 759 C C . ALA A 1 93 ? 3.698 -4.244 14.455 1.00 93.94 93 ALA A C 1
ATOM 761 O O . ALA A 1 93 ? 3.352 -5.277 13.888 1.00 93.94 93 ALA A O 1
ATOM 762 N N . LEU A 1 94 ? 4.827 -3.612 14.118 1.00 94.38 94 LEU A N 1
ATOM 763 C CA . LEU A 1 94 ? 5.680 -4.040 13.010 1.00 94.38 94 LEU A CA 1
ATOM 764 C C . LEU A 1 94 ? 6.290 -5.428 13.248 1.00 94.38 94 LEU A C 1
ATOM 766 O O . LEU A 1 94 ? 6.271 -6.263 12.342 1.00 94.38 94 LEU A O 1
ATOM 770 N N . LYS A 1 95 ? 6.786 -5.714 14.462 1.00 94.81 95 LYS A N 1
ATOM 771 C CA . LYS A 1 95 ? 7.283 -7.056 14.820 1.00 94.81 95 LYS A CA 1
ATOM 772 C C . LYS A 1 95 ? 6.184 -8.116 14.701 1.00 94.81 95 LYS A C 1
ATOM 774 O O . LYS A 1 95 ? 6.445 -9.206 14.195 1.00 94.81 95 LYS A O 1
ATOM 779 N N . PHE A 1 96 ? 4.957 -7.793 15.113 1.00 94.12 96 PHE A N 1
ATOM 780 C CA . PHE A 1 96 ? 3.819 -8.701 14.987 1.00 94.12 96 PHE A CA 1
ATOM 781 C C . PHE A 1 96 ? 3.439 -8.956 13.522 1.00 94.12 96 PHE A C 1
ATOM 783 O O . PHE A 1 96 ? 3.328 -10.113 13.117 1.00 94.12 96 PHE A O 1
ATOM 790 N N . CYS A 1 97 ? 3.337 -7.903 12.705 1.00 94.56 97 CYS A N 1
ATOM 791 C CA . CYS A 1 97 ? 3.087 -8.024 11.269 1.00 94.56 97 CYS A CA 1
ATOM 792 C C . CYS A 1 97 ? 4.178 -8.826 10.559 1.00 94.56 97 CYS A C 1
ATOM 794 O O . CYS A 1 97 ? 3.860 -9.668 9.725 1.00 94.56 97 CYS A O 1
ATOM 796 N N . LYS A 1 98 ? 5.456 -8.619 10.902 1.00 95.50 98 LYS A N 1
ATOM 797 C CA . LYS A 1 98 ? 6.569 -9.401 10.343 1.00 95.50 98 LYS A CA 1
ATOM 798 C C . LYS A 1 98 ? 6.446 -10.882 10.709 1.00 95.50 98 LYS A C 1
ATOM 800 O O . LYS A 1 98 ? 6.608 -11.720 9.834 1.00 95.50 98 LYS A O 1
ATOM 805 N N . LYS A 1 99 ? 6.087 -11.210 11.957 1.00 95.19 99 LYS A N 1
ATOM 806 C CA . LYS A 1 99 ? 5.868 -12.604 12.387 1.00 95.19 99 LYS A CA 1
ATOM 807 C C . LYS A 1 99 ? 4.720 -13.286 11.625 1.00 95.19 99 LYS A C 1
ATOM 809 O O . LYS A 1 99 ? 4.761 -14.494 11.448 1.00 95.19 99 LYS A O 1
ATOM 814 N N . ARG A 1 100 ? 3.707 -12.535 11.175 1.00 93.56 100 ARG A N 1
ATOM 815 C CA . ARG A 1 100 ? 2.555 -13.076 10.426 1.00 93.56 100 ARG A CA 1
ATOM 816 C C . ARG A 1 100 ? 2.756 -13.107 8.906 1.00 93.56 100 ARG A C 1
ATOM 818 O O . ARG A 1 100 ? 2.361 -14.072 8.273 1.00 93.56 100 ARG A O 1
ATOM 825 N N . LEU A 1 101 ? 3.355 -12.066 8.322 1.00 92.25 101 LEU A N 1
ATOM 826 C CA . LEU A 1 101 ? 3.513 -11.892 6.865 1.00 92.25 101 LEU A CA 1
ATOM 827 C C . LEU A 1 101 ? 4.891 -12.334 6.336 1.00 92.25 101 LEU A C 1
ATOM 829 O O . LEU A 1 101 ? 5.102 -12.384 5.121 1.00 92.25 101 LEU A O 1
ATOM 833 N N . GLY A 1 102 ? 5.846 -12.582 7.234 1.00 94.62 102 GLY A N 1
ATOM 834 C CA . GLY A 1 102 ? 7.215 -13.015 6.951 1.00 94.62 102 G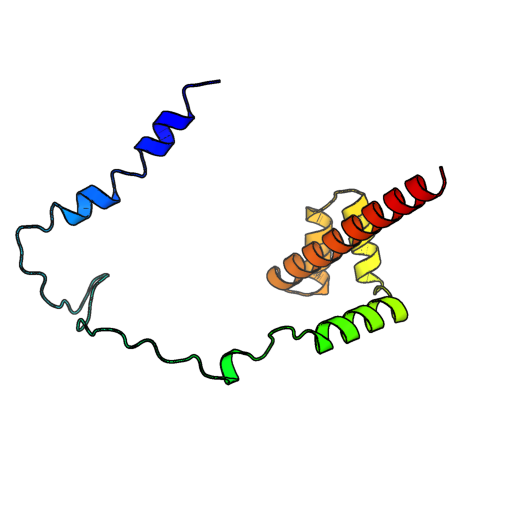LY A CA 1
ATOM 835 C C . GLY A 1 102 ? 8.189 -11.860 6.704 1.00 94.62 102 GLY A C 1
ATOM 836 O O . GLY A 1 102 ? 9.131 -11.646 7.469 1.00 94.62 102 GLY A O 1
ATOM 837 N N . THR A 1 103 ? 7.981 -11.084 5.636 1.00 96.31 103 THR A N 1
ATOM 838 C CA . THR A 1 103 ? 8.967 -10.080 5.192 1.00 96.31 103 THR A CA 1
ATOM 839 C C . THR A 1 103 ? 8.712 -8.680 5.749 1.00 96.31 103 THR A C 1
ATOM 841 O O . THR A 1 103 ? 7.576 -8.258 5.980 1.00 96.31 103 THR A O 1
ATOM 844 N N . HIS A 1 104 ? 9.792 -7.909 5.917 1.00 94.44 104 HIS A N 1
ATOM 845 C CA . HIS A 1 104 ? 9.717 -6.537 6.428 1.00 94.44 104 HIS A CA 1
ATOM 846 C C . HIS A 1 104 ? 8.972 -5.589 5.471 1.00 94.44 104 HIS A C 1
ATOM 848 O O . HIS A 1 104 ? 8.183 -4.757 5.913 1.00 94.44 104 HIS A O 1
ATOM 854 N N . LEU A 1 105 ? 9.164 -5.749 4.156 1.00 95.38 105 LEU A N 1
ATOM 855 C CA . LEU A 1 105 ? 8.489 -4.938 3.136 1.00 95.38 105 LEU A CA 1
ATOM 856 C C . LEU A 1 105 ? 6.964 -5.119 3.173 1.00 95.38 105 LEU A C 1
ATOM 858 O O . LEU A 1 105 ? 6.225 -4.135 3.143 1.00 95.38 105 LEU A O 1
ATOM 862 N N . ARG A 1 106 ? 6.486 -6.366 3.290 1.00 94.56 106 ARG A N 1
ATOM 863 C CA . ARG A 1 106 ? 5.049 -6.662 3.410 1.00 94.56 106 ARG A CA 1
ATOM 864 C C . ARG A 1 106 ? 4.481 -6.134 4.726 1.00 94.56 106 ARG A C 1
ATOM 866 O O . ARG A 1 106 ? 3.414 -5.529 4.723 1.00 94.56 106 ARG A O 1
ATOM 873 N N . ALA A 1 107 ? 5.214 -6.300 5.828 1.00 95.50 107 ALA A N 1
ATOM 874 C CA . ALA A 1 107 ? 4.812 -5.784 7.134 1.00 95.50 107 ALA A CA 1
ATOM 875 C C . ALA A 1 107 ? 4.682 -4.254 7.149 1.00 95.50 107 ALA A C 1
ATOM 877 O O . ALA A 1 107 ? 3.695 -3.737 7.668 1.00 95.50 107 ALA A O 1
ATOM 878 N N . LYS A 1 108 ? 5.631 -3.531 6.539 1.00 95.31 108 LYS A N 1
ATOM 879 C CA . LYS A 1 108 ? 5.579 -2.067 6.426 1.00 95.31 108 LYS A CA 1
ATOM 880 C C . LYS A 1 108 ? 4.366 -1.615 5.610 1.00 95.31 108 LYS A C 1
ATOM 882 O O . LYS A 1 108 ? 3.615 -0.766 6.082 1.00 95.31 108 LYS A O 1
ATOM 887 N N . ARG A 1 109 ? 4.119 -2.259 4.462 1.00 94.56 109 ARG A N 1
ATOM 888 C CA . ARG A 1 109 ? 2.940 -1.992 3.623 1.00 94.56 109 ARG A CA 1
ATOM 889 C C . ARG A 1 109 ? 1.636 -2.205 4.394 1.00 94.56 109 ARG A C 1
ATOM 891 O O . ARG A 1 109 ? 0.767 -1.344 4.369 1.00 94.56 109 ARG A O 1
ATOM 898 N N . LYS A 1 110 ? 1.517 -3.310 5.141 1.00 94.12 110 LYS A N 1
ATOM 899 C CA . LYS A 1 110 ? 0.311 -3.578 5.938 1.00 94.12 110 LYS A CA 1
ATOM 900 C C . LYS A 1 110 ? 0.135 -2.647 7.131 1.00 94.12 110 LYS A C 1
ATOM 902 O O . LYS A 1 110 ? -0.993 -2.285 7.443 1.00 94.12 110 LYS A O 1
ATOM 907 N N . ARG A 1 111 ? 1.222 -2.214 7.769 1.00 92.62 111 ARG A N 1
ATOM 908 C CA . ARG A 1 111 ? 1.163 -1.187 8.816 1.00 92.62 111 ARG A CA 1
ATOM 909 C C . ARG A 1 111 ? 0.623 0.135 8.265 1.00 92.62 111 ARG A C 1
ATOM 911 O O . ARG A 1 111 ? -0.227 0.745 8.899 1.00 92.62 111 ARG A O 1
ATOM 918 N N . GLU A 1 112 ? 1.108 0.564 7.102 1.00 93.25 112 GLU A N 1
ATOM 919 C CA . GLU A 1 112 ? 0.649 1.794 6.443 1.00 93.25 112 GLU A CA 1
ATOM 920 C C . GLU A 1 112 ? -0.828 1.698 6.039 1.00 93.25 112 GLU A C 1
ATOM 922 O O . GLU A 1 112 ? -1.591 2.615 6.327 1.00 93.25 112 GLU A O 1
ATOM 927 N N . GLU A 1 113 ? -1.268 0.560 5.487 1.00 92.69 113 GLU A N 1
ATOM 928 C CA . GLU A 1 113 ? -2.692 0.311 5.210 1.00 92.69 113 GLU A CA 1
ATOM 929 C C . GLU A 1 113 ? -3.563 0.456 6.469 1.00 92.69 113 GLU A C 1
ATOM 931 O O . GLU A 1 113 ? -4.569 1.160 6.439 1.00 92.69 113 GLU A O 1
ATOM 936 N N . LEU A 1 114 ? -3.180 -0.178 7.584 1.00 93.62 114 LEU A N 1
ATOM 937 C CA . LEU A 1 114 ? -3.964 -0.144 8.825 1.00 93.62 114 LEU A CA 1
ATOM 938 C C . LEU A 1 114 ? -3.936 1.227 9.514 1.00 93.62 114 LEU A C 1
ATOM 940 O O . LEU A 1 114 ? -4.932 1.631 10.112 1.00 93.62 114 LEU A O 1
ATOM 944 N N . SER A 1 115 ? -2.830 1.963 9.398 1.00 93.00 115 SER A N 1
ATOM 945 C CA . SER A 1 115 ? -2.743 3.348 9.871 1.00 93.00 115 SER A CA 1
ATOM 946 C C . SER A 1 115 ? -3.703 4.260 9.100 1.00 93.00 115 SER A C 1
ATOM 948 O O . SER A 1 115 ? -4.459 5.023 9.701 1.00 93.00 115 SER A O 1
ATOM 950 N N . ASN A 1 116 ? -3.763 4.115 7.772 1.00 93.44 116 ASN A N 1
ATOM 951 C CA . ASN A 1 116 ? -4.686 4.882 6.933 1.00 93.44 116 ASN A CA 1
ATOM 952 C C . ASN A 1 116 ? -6.154 4.594 7.278 1.00 93.44 116 ASN A C 1
ATOM 954 O O . ASN A 1 116 ? -6.962 5.520 7.325 1.00 93.44 116 ASN A O 1
ATOM 958 N N . VAL A 1 117 ? -6.492 3.335 7.579 1.00 92.25 117 VAL A N 1
ATOM 959 C CA . VAL A 1 117 ? -7.833 2.954 8.053 1.00 92.25 117 VAL A CA 1
ATOM 960 C C . VAL A 1 117 ? -8.177 3.660 9.366 1.00 92.25 117 VAL A C 1
ATOM 962 O O . VAL A 1 117 ? -9.266 4.213 9.488 1.00 92.25 117 VAL A O 1
ATOM 965 N N . LEU A 1 118 ? -7.258 3.693 10.337 1.00 91.75 118 LEU A N 1
ATOM 966 C CA . LEU A 1 118 ? -7.486 4.385 11.611 1.00 91.75 118 LEU A CA 1
ATOM 967 C C . LEU A 1 118 ? -7.701 5.890 11.422 1.00 91.75 118 LEU A C 1
ATOM 969 O O . LEU A 1 118 ? -8.567 6.475 12.069 1.00 91.75 118 LEU A O 1
ATOM 973 N N . ILE A 1 119 ? -6.944 6.518 10.521 1.00 93.00 119 ILE A N 1
ATOM 974 C CA . ILE A 1 119 ? -7.120 7.937 10.188 1.00 93.00 119 ILE A CA 1
ATOM 975 C C . ILE A 1 119 ? -8.494 8.170 9.549 1.00 93.00 119 ILE A C 1
ATOM 977 O O . ILE A 1 119 ? -9.182 9.117 9.926 1.00 93.00 119 ILE A O 1
ATOM 981 N N . ALA A 1 120 ? -8.919 7.307 8.623 1.00 91.88 120 ALA A N 1
ATOM 982 C CA . ALA A 1 120 ? -10.238 7.398 7.999 1.00 91.88 120 ALA A CA 1
ATOM 983 C C . ALA A 1 120 ? -11.370 7.238 9.028 1.00 91.88 120 ALA A C 1
ATOM 985 O O . ALA A 1 120 ? -12.305 8.033 9.029 1.00 91.88 120 ALA A O 1
ATOM 986 N N . GLN A 1 121 ? -11.246 6.285 9.958 1.00 91.31 121 GLN A N 1
ATOM 987 C CA . GLN A 1 121 ? -12.209 6.092 11.049 1.00 91.31 121 GLN A CA 1
ATOM 988 C C . GLN A 1 121 ? -12.303 7.320 11.962 1.00 91.31 121 GLN A C 1
ATOM 990 O O . GLN A 1 121 ? -13.406 7.761 12.274 1.00 91.31 121 GLN A O 1
ATOM 995 N N . ARG A 1 122 ? -11.163 7.909 12.353 1.00 91.50 122 ARG A N 1
ATOM 996 C CA . ARG A 1 122 ? -11.135 9.136 13.169 1.00 91.50 122 ARG A CA 1
ATOM 997 C C . ARG A 1 122 ? -11.799 10.313 12.454 1.00 91.50 122 ARG A C 1
ATOM 999 O O . ARG A 1 122 ? -12.557 11.050 13.071 1.00 91.50 122 ARG A O 1
ATOM 1006 N N . LYS A 1 123 ? -11.549 10.472 11.150 1.00 93.62 123 LYS A N 1
ATOM 1007 C CA . LYS A 1 123 ? -12.184 11.518 10.333 1.00 93.62 123 LYS A CA 1
ATOM 1008 C C . LYS A 1 123 ? -13.693 11.315 10.211 1.00 93.62 123 LYS A C 1
ATOM 1010 O O . LYS A 1 123 ? -14.437 12.277 10.345 1.00 93.62 123 LYS A O 1
ATOM 1015 N N . ALA A 1 124 ? -14.135 10.078 9.989 1.00 92.06 124 ALA A N 1
ATOM 1016 C CA . ALA A 1 124 ? -15.554 9.751 9.909 1.00 92.06 124 ALA A CA 1
ATOM 1017 C C . ALA A 1 124 ? -16.277 10.004 11.242 1.00 92.06 124 ALA A C 1
ATOM 1019 O O . ALA A 1 124 ? -17.374 10.551 11.238 1.00 92.06 124 ALA A O 1
ATOM 1020 N N . ALA A 1 125 ? -15.654 9.664 12.377 1.00 91.50 125 ALA A N 1
ATOM 1021 C CA . ALA A 1 125 ? -16.196 9.966 13.702 1.00 91.50 125 ALA A CA 1
ATOM 1022 C C . ALA A 1 125 ? -16.353 11.481 13.922 1.00 91.50 125 ALA A C 1
ATOM 1024 O O . ALA A 1 125 ? -17.434 11.938 14.272 1.00 91.50 125 ALA A O 1
ATOM 1025 N N . ALA A 1 126 ? -15.320 12.265 13.597 1.00 92.56 126 ALA A N 1
ATOM 1026 C CA . ALA A 1 126 ? -15.364 13.722 13.717 1.00 92.56 126 ALA A CA 1
ATOM 1027 C C . ALA A 1 126 ? -16.401 14.391 12.791 1.00 92.56 126 ALA A C 1
ATOM 1029 O O . ALA A 1 126 ? -16.898 15.464 13.115 1.00 92.56 126 ALA A O 1
ATOM 1030 N N . HIS A 1 127 ? -16.719 13.801 11.633 1.00 91.00 127 HIS A N 1
ATOM 1031 C CA . HIS A 1 127 ? -17.782 14.311 10.757 1.00 91.00 127 HIS A CA 1
ATOM 1032 C C . HIS A 1 127 ? -19.165 14.097 11.374 1.00 91.00 127 HIS A C 1
ATOM 1034 O O . HIS A 1 127 ? -19.953 15.033 11.450 1.00 91.00 127 HIS A O 1
ATOM 1040 N N . LYS A 1 128 ? -19.415 12.893 11.901 1.00 90.94 128 LYS A N 1
ATOM 1041 C CA . LYS A 1 128 ? -20.676 12.558 12.578 1.00 90.94 128 LYS A CA 1
ATOM 1042 C C . LYS A 1 128 ? -20.949 13.466 13.779 1.00 90.94 128 LYS A C 1
ATOM 1044 O O . LYS A 1 128 ? -22.078 13.883 13.986 1.00 90.94 128 LYS A O 1
ATOM 1049 N N . GLU A 1 129 ? -19.913 13.805 14.545 1.00 83.75 129 GLU A N 1
ATOM 1050 C CA . GLU A 1 129 ? -20.020 14.729 15.686 1.00 83.75 129 GLU A CA 1
ATOM 1051 C C . GLU A 1 129 ? -20.348 16.175 15.279 1.00 83.75 129 GLU A C 1
ATOM 1053 O O . GLU A 1 129 ? -20.883 16.924 16.092 1.00 83.75 129 GLU A O 1
ATOM 1058 N N . LYS A 1 130 ? -20.017 16.582 14.047 1.00 82.06 130 LYS A N 1
ATOM 1059 C CA . LYS A 1 130 ? -20.330 17.919 13.518 1.00 82.06 130 LYS A CA 1
ATOM 1060 C C . LYS A 1 130 ? -21.736 18.018 12.941 1.00 82.06 130 LYS A C 1
ATOM 1062 O O . LYS A 1 130 ? -22.309 19.089 13.006 1.00 82.06 130 LYS A O 1
ATOM 1067 N N . GLU A 1 131 ? -22.259 16.937 12.371 1.00 73.62 131 GLU A N 1
ATOM 1068 C CA . GLU A 1 131 ? -23.633 16.879 11.848 1.00 73.62 131 GLU A CA 1
ATOM 1069 C C . GLU A 1 131 ? -24.675 16.6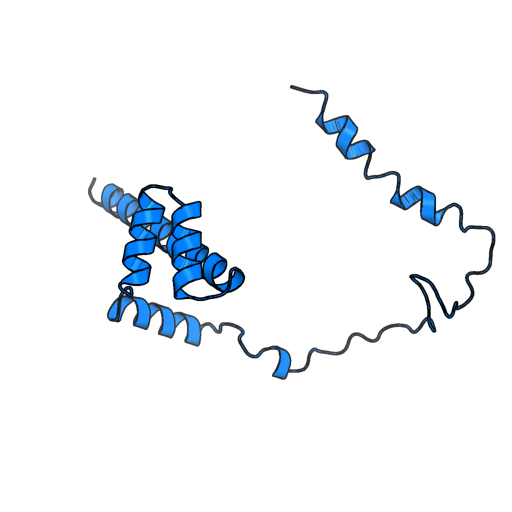74 12.957 1.00 73.62 131 GLU A C 1
ATOM 1071 O O . GLU A 1 131 ? -25.846 16.974 12.763 1.00 73.62 131 GLU A O 1
ATOM 1076 N N . GLY A 1 132 ? -24.257 16.143 14.111 1.00 68.62 132 GLY A N 1
ATOM 1077 C CA . GLY A 1 132 ? -25.112 15.953 15.287 1.00 68.62 132 GLY A CA 1
ATOM 1078 C C . GLY A 1 132 ? -25.187 17.151 16.245 1.00 68.62 132 GLY A C 1
ATOM 1079 O O . GLY A 1 132 ? -25.783 17.007 17.310 1.00 68.62 132 GLY A O 1
ATOM 1080 N N . LYS A 1 133 ? -24.561 18.285 15.911 1.00 51.19 133 LYS A N 1
ATOM 1081 C CA . LYS A 1 133 ? -24.681 19.576 16.609 1.00 51.19 133 LYS A CA 1
ATOM 1082 C C . LYS A 1 133 ? -25.388 20.570 15.705 1.00 51.19 133 LYS A C 1
ATOM 1084 O O . LYS A 1 133 ? -26.155 21.382 16.258 1.00 51.19 133 LYS A O 1
#

Foldseek 3Di:
DPDPPVVVVVPVPPPVVVVVPVVPPDDDDAACDDDRHDDDDDDDDDDDDPVVCPPDQDPVNVVVVVVCCVVVPDDPLLVVLLVCVVVVVLVVSLVSLCVVVVDSVRSVVSNVVSVVVVVVVVVVVVVVVVVVD

Organism: NCBI:txid1538125

Sequence (133 aa):
MFTFVVVMVMRTFNDKGIQDIYVGMAVYKEICVGLHKGHKVTKNVQKPRPSRRKGKLTKHARFIRDIVREVCGFAPYEKRTMELLRVSKDKRALKFCKKRLGTHLRAKRKREELSNVLIAQRKAAAHKEKEGK

Solvent-accessible surface area (backbone atoms only — not comparable to full-atom values): 8356 Å² total; per-residue (Å²): 144,87,70,72,69,64,62,58,64,64,60,74,64,53,68,72,56,53,65,68,60,78,58,75,86,59,86,88,68,79,31,92,66,71,94,80,40,46,81,91,69,86,82,80,87,71,82,79,61,73,77,77,54,68,87,66,86,46,73,68,65,44,55,55,51,52,53,50,43,68,74,71,54,76,54,75,71,54,51,57,37,48,54,31,51,73,72,67,38,54,74,59,31,42,52,52,35,21,74,74,64,66,41,65,71,57,15,52,53,52,50,52,54,51,52,53,51,53,52,50,52,54,53,53,50,57,48,54,60,59,75,75,105

pLDDT: mean 80.79, std 19.83, range [35.09, 96.31]

InterPro domains:
  IPR000509 Large ribosomal subunit protein eL36 [PF01158] (29-123)
  IPR000509 Large ribosomal subunit protein eL36 [PS01190] (76-86)
  IPR000509 Large ribosomal subunit protein eL36 [PTHR10114] (24-130)
  IPR038097 Large ribosomal subunit protein eL36 domain superfamily [G3DSA:1.10.10.1760] (24-129)

Nearest PDB structures (foldseek):
  7o7z-assembly1_Bi  TM=9.902E-01  e=2.831E-12  Oryctolagus cuniculus
  8q7z-assembly1_Bi  TM=9.929E-01  e=5.614E-12  Gallus gallus
  7oyc-assembly1_i1  TM=9.899E-01  e=1.618E-11  Xenopus laevis
  3j7o-assembly1_i  TM=9.837E-01  e=1.343E-10  Sus scrofa
  8aaf-assembly1_V  TM=9.279E-01  e=1.344E-07  Saccharomyces cerevisiae

Radius of gyration: 26.09 Å; Cα contacts (8 Å, |Δi|>4): 46; chains: 1; bounding box: 68×45×49 Å

Mean predicted aligned error: 13.24 Å